Protein AF-A0A2N2I5H5-F1 (afdb_monomer_lite)

Secondary structure (DSSP, 8-state):
----------------PPPP--------TTHHHHHHHHHHHHHHHHHHHHHS----------PPPSEEEE-GGGSTT---SS--EEEESGGGTTS-HHHHSTTHHHHSS---TTSTTSS-BSS-SSSTTBHHHHHH-SS-SSS-HHHHHHHHHHHS------SHHHHB--

Foldseek 3Di:
DDDDDDDDDDDDDDDDDDDDDDDDDDDDPPVVVVVVVVVVVVVVVVVCVVVVPPDPPPPDDDDDDQKDWADPVVDPPDDDPFAIFIDGCVVVVVADPCLQVVCCVPVVDRDDCCPPPHLVDPPDQPDNSPPNCQQCPLVDCRHHLLVVLVVVVVVHDDPRDNDRCVGRPD

Sequence (170 aa):
MRKTYPRDAQTHLYFPRRRMKNRVMGIRSGTFKEEIMNRLRTLALVGLIILGSATIALSETFEIPESVTMSPKQFEGYTPKKGDVTFNHASHMDIACQQCHHTVADTYTLESCMTEGCHDNIKERTEISSVYRTFHTTKDTEKSCVGCHRELKRQGSSDAPLACNSCHVQ

pLDDT: mean 80.85, std 21.12, range [35.03, 98.69]

Radius of gyration: 38.14 Å; chains: 1; bounding box: 73×38×104 Å

Structure (mmCIF, N/CA/C/O backbone):
data_AF-A0A2N2I5H5-F1
#
_entry.id   AF-A0A2N2I5H5-F1
#
loop_
_atom_site.group_PDB
_atom_site.id
_atom_site.type_symbol
_atom_site.label_atom_id
_atom_site.label_alt_id
_atom_site.label_comp_id
_atom_site.la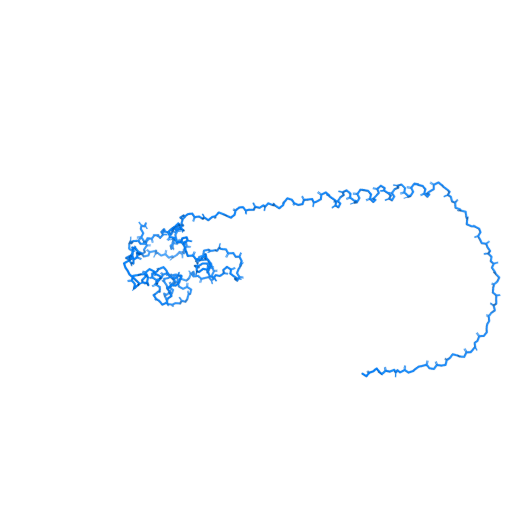bel_asym_id
_atom_site.label_entity_id
_atom_site.label_seq_id
_atom_site.pdbx_PDB_ins_code
_atom_site.Cartn_x
_atom_site.Cartn_y
_atom_site.Cartn_z
_atom_site.occupancy
_atom_site.B_iso_or_equiv
_atom_site.auth_seq_id
_atom_site.auth_comp_id
_atom_site.auth_asym_id
_atom_site.auth_atom_id
_atom_site.pdbx_PDB_model_num
ATOM 1 N N . MET A 1 1 ? 2.449 -18.369 60.328 1.00 42.69 1 MET A N 1
ATOM 2 C CA . MET A 1 1 ? 2.473 -17.965 61.753 1.00 42.69 1 MET A CA 1
ATOM 3 C C . MET A 1 1 ? 1.159 -17.275 62.100 1.00 42.69 1 MET A C 1
ATOM 5 O O . MET A 1 1 ? 0.950 -16.144 61.686 1.00 42.69 1 MET A O 1
ATOM 9 N N . ARG A 1 2 ? 0.243 -17.970 62.790 1.00 42.09 2 ARG A N 1
ATOM 10 C CA . ARG A 1 2 ? -0.981 -17.370 63.346 1.00 42.09 2 ARG A CA 1
ATOM 11 C C . ARG A 1 2 ? -0.616 -16.731 64.685 1.00 42.09 2 ARG A C 1
ATOM 13 O O . ARG A 1 2 ? -0.255 -17.450 65.608 1.00 42.09 2 ARG A O 1
ATOM 20 N N . LYS A 1 3 ? -0.664 -15.401 64.774 1.00 39.41 3 LYS A N 1
ATOM 21 C CA . LYS A 1 3 ? -0.580 -14.680 66.049 1.00 39.41 3 LYS A CA 1
ATOM 22 C C . LYS A 1 3 ? -1.993 -14.515 66.596 1.00 39.41 3 LYS A C 1
ATOM 24 O O . LYS A 1 3 ? -2.774 -13.721 66.088 1.00 39.41 3 LYS A O 1
ATOM 29 N N . THR A 1 4 ? -2.309 -15.309 67.606 1.00 41.69 4 THR A N 1
ATOM 30 C CA . THR A 1 4 ? -3.441 -15.116 68.513 1.00 41.69 4 THR A CA 1
ATOM 31 C C . THR A 1 4 ? -3.069 -14.058 69.550 1.00 41.69 4 THR A C 1
ATOM 33 O O . THR A 1 4 ? -1.964 -14.107 70.089 1.00 41.69 4 THR A O 1
ATOM 36 N N . TYR A 1 5 ? -3.979 -13.129 69.847 1.00 43.75 5 TYR A N 1
ATOM 37 C CA . TYR A 1 5 ? -3.901 -12.263 71.029 1.00 43.75 5 TYR A CA 1
ATOM 38 C C . TYR A 1 5 ? -5.190 -12.411 71.859 1.00 43.75 5 TYR A C 1
ATOM 40 O O . TYR A 1 5 ? -6.255 -12.586 71.258 1.00 43.75 5 TYR A O 1
ATOM 48 N N . PRO A 1 6 ? -5.110 -12.382 73.204 1.00 55.56 6 PRO A N 1
ATOM 49 C CA . PRO A 1 6 ? -6.192 -12.752 74.114 1.00 55.56 6 PRO A CA 1
ATOM 50 C C . PRO A 1 6 ? -6.972 -11.525 74.611 1.00 55.56 6 PRO A C 1
ATOM 52 O O . PRO A 1 6 ? -6.453 -10.411 74.553 1.00 55.56 6 PRO A O 1
ATOM 55 N N . ARG A 1 7 ? -8.196 -11.731 75.124 1.00 47.25 7 ARG A N 1
ATOM 56 C CA . ARG A 1 7 ? -8.886 -10.810 76.051 1.00 47.25 7 ARG A CA 1
ATOM 57 C C . ARG A 1 7 ? -9.876 -11.564 76.946 1.00 47.25 7 ARG A C 1
ATOM 59 O O . ARG A 1 7 ? -10.969 -11.919 76.523 1.00 47.25 7 ARG A O 1
ATOM 66 N N . ASP A 1 8 ? -9.406 -11.882 78.141 1.00 39.44 8 ASP A N 1
ATOM 67 C CA . ASP A 1 8 ? -9.913 -11.486 79.459 1.00 39.44 8 ASP A CA 1
ATOM 68 C C . ASP A 1 8 ? -11.429 -11.356 79.712 1.00 39.44 8 ASP A C 1
ATOM 70 O O . ASP A 1 8 ? -12.133 -10.539 79.124 1.00 39.44 8 ASP A O 1
ATOM 74 N N . ALA A 1 9 ? -11.826 -12.095 80.755 1.00 44.44 9 ALA A N 1
ATOM 75 C CA . ALA A 1 9 ? -12.690 -11.701 81.870 1.00 44.44 9 ALA A CA 1
ATOM 76 C C . ALA A 1 9 ? -14.128 -11.235 81.571 1.00 44.44 9 ALA A C 1
ATOM 78 O O . ALA A 1 9 ? -14.389 -10.083 81.235 1.00 44.44 9 ALA A O 1
ATOM 79 N N . GLN A 1 10 ? -15.091 -12.107 81.888 1.00 44.97 10 GLN A N 1
ATOM 80 C CA . GLN A 1 10 ? -16.473 -11.713 82.158 1.00 44.97 10 GLN A CA 1
ATOM 81 C C . GLN A 1 10 ? -16.865 -12.108 83.581 1.00 44.97 10 GLN A C 1
ATOM 83 O O . GLN A 1 10 ? -16.998 -13.278 83.931 1.00 44.97 10 GLN A O 1
ATOM 88 N N . THR A 1 11 ? -17.018 -11.072 84.398 1.00 45.41 11 THR A N 1
ATOM 89 C CA . THR A 1 11 ? -17.618 -11.065 85.724 1.00 45.41 11 THR A CA 1
ATOM 90 C C . THR A 1 11 ? -19.141 -11.162 85.625 1.00 45.41 11 THR A C 1
ATOM 92 O O . THR A 1 11 ? -19.787 -10.532 84.789 1.00 45.41 11 THR A O 1
ATOM 95 N N . HIS A 1 12 ? -19.712 -11.970 86.517 1.00 46.53 12 HIS A N 1
ATOM 96 C CA . HIS A 1 12 ? -21.143 -12.137 86.736 1.00 46.53 12 HIS A CA 1
ATOM 97 C C . HIS A 1 12 ? -21.807 -10.842 87.218 1.00 46.53 12 HIS A C 1
ATOM 99 O O . HIS A 1 12 ? -21.405 -10.304 88.246 1.00 46.53 12 HIS A O 1
ATOM 105 N N . LEU A 1 13 ? -22.909 -10.439 86.575 1.00 41.09 13 LEU A N 1
ATOM 106 C CA . LEU A 1 13 ? -23.944 -9.620 87.206 1.00 41.09 13 LEU A CA 1
ATOM 107 C C . LEU A 1 13 ? -25.345 -10.147 86.854 1.00 41.09 13 LEU A C 1
ATOM 109 O O . LEU A 1 13 ? -25.740 -10.283 85.699 1.00 41.09 13 LEU A O 1
ATOM 113 N N . TYR A 1 14 ? -26.052 -10.483 87.926 1.00 38.84 14 TYR A N 1
ATOM 114 C CA . TYR A 1 14 ? -27.443 -10.913 88.064 1.00 38.84 14 TYR A CA 1
ATOM 115 C C . TYR A 1 14 ? -28.397 -9.735 87.799 1.00 38.84 14 TYR A C 1
ATOM 117 O O . TYR A 1 14 ? -28.015 -8.641 88.182 1.00 38.84 14 TYR A O 1
ATOM 125 N N . PHE A 1 15 ? -29.603 -9.936 87.227 1.00 35.03 15 PHE A N 1
ATOM 12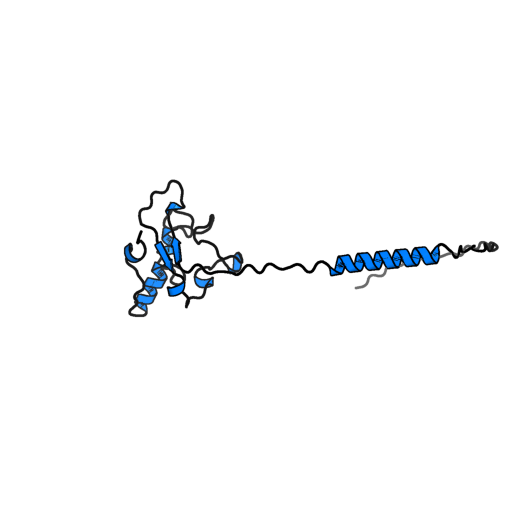6 C CA . PHE A 1 15 ? -30.863 -9.174 87.475 1.00 35.03 15 PHE A CA 1
ATOM 127 C C . PHE A 1 15 ? -32.019 -9.636 86.528 1.00 35.03 15 PHE A C 1
ATOM 129 O O . PHE A 1 15 ? -31.769 -10.396 85.597 1.00 35.03 15 PHE A O 1
ATOM 136 N N . PRO A 1 16 ? -33.311 -9.333 86.802 1.00 42.72 16 PRO A N 1
ATOM 137 C CA . PRO A 1 16 ? -34.334 -10.343 87.094 1.00 42.72 16 PRO A CA 1
ATOM 138 C C . PRO A 1 16 ? -35.348 -10.625 85.962 1.00 42.72 16 PRO A C 1
ATOM 140 O O . PRO A 1 16 ? -35.524 -9.856 85.018 1.00 42.72 16 PRO A O 1
ATOM 143 N N . ARG A 1 17 ? -36.089 -11.734 86.120 1.00 47.19 17 ARG A N 1
ATOM 144 C CA . ARG A 1 17 ? -37.178 -12.199 85.239 1.00 47.19 17 ARG A CA 1
ATOM 145 C C . ARG A 1 17 ? -38.292 -11.149 85.082 1.00 47.19 17 ARG A C 1
ATOM 147 O O . ARG A 1 17 ? -38.982 -10.829 86.048 1.00 47.19 17 ARG A O 1
ATOM 154 N N . ARG A 1 18 ? -38.542 -10.688 83.847 1.00 46.25 18 ARG A N 1
ATOM 155 C CA . ARG A 1 18 ? -39.767 -9.958 83.466 1.00 46.25 18 ARG A CA 1
ATOM 156 C C . ARG A 1 18 ? -40.805 -10.908 82.860 1.00 46.25 18 ARG A C 1
ATOM 158 O O . ARG A 1 18 ? -40.511 -11.728 81.999 1.00 46.25 18 ARG A O 1
ATOM 165 N N . ARG A 1 19 ? -42.030 -10.766 83.361 1.00 45.91 19 ARG A N 1
ATOM 166 C CA . ARG A 1 19 ? -43.254 -11.520 83.061 1.00 45.91 19 ARG A CA 1
ATOM 167 C C . ARG A 1 19 ? -43.707 -11.284 81.609 1.00 45.91 19 ARG A C 1
ATOM 169 O O . ARG A 1 19 ? -43.899 -10.136 81.213 1.00 45.91 19 ARG A O 1
ATOM 176 N N . MET A 1 20 ? -43.903 -12.362 80.846 1.00 40.22 20 MET A N 1
ATOM 177 C CA . MET A 1 20 ? -44.485 -12.344 79.496 1.00 40.22 20 MET A CA 1
ATOM 178 C C . MET A 1 20 ? -45.913 -11.778 79.518 1.00 40.22 20 MET A C 1
ATOM 180 O O . MET A 1 20 ? -46.747 -12.218 80.310 1.00 40.22 20 MET A O 1
ATOM 184 N N . LYS A 1 21 ? -46.210 -10.839 78.613 1.00 46.19 21 LYS A N 1
ATOM 185 C CA . LYS A 1 21 ? -47.578 -10.500 78.201 1.00 46.19 21 LYS A CA 1
ATOM 186 C C . LYS A 1 21 ? -47.760 -10.994 76.766 1.00 46.19 21 LYS A C 1
ATOM 188 O O . LYS A 1 21 ? -47.189 -10.418 75.845 1.00 46.19 21 LYS A O 1
ATOM 193 N N . ASN A 1 22 ? -48.543 -12.056 76.596 1.00 41.47 22 ASN A N 1
ATOM 194 C CA . ASN A 1 22 ? -48.981 -12.540 75.290 1.00 41.47 22 ASN A CA 1
ATOM 195 C C . ASN A 1 22 ? -49.905 -11.497 74.651 1.00 41.47 22 ASN A C 1
ATOM 197 O O . ASN A 1 22 ? -51.006 -11.252 75.144 1.00 41.47 22 ASN A O 1
ATOM 201 N N . ARG A 1 23 ? -49.459 -10.886 73.551 1.00 42.97 23 ARG A N 1
ATOM 202 C CA . ARG A 1 23 ? -50.318 -10.131 72.636 1.00 42.97 23 ARG A CA 1
ATOM 203 C C . ARG A 1 23 ? -50.675 -11.068 71.485 1.00 42.97 23 ARG A C 1
ATOM 205 O O . ARG A 1 23 ? -49.816 -11.420 70.686 1.00 42.97 23 ARG A O 1
ATOM 212 N N . VAL A 1 24 ? -51.932 -11.501 71.452 1.00 47.06 24 VAL A N 1
ATOM 213 C CA . VAL A 1 24 ? -52.492 -12.331 70.380 1.00 47.06 24 VAL A CA 1
ATOM 214 C C . VAL A 1 24 ? -52.525 -11.517 69.085 1.00 47.06 24 VAL A C 1
ATOM 216 O O . VAL A 1 24 ? -53.005 -10.385 69.057 1.00 47.06 24 VAL A O 1
ATOM 219 N N . MET A 1 25 ? -51.961 -12.102 68.032 1.00 41.78 25 MET A N 1
ATOM 220 C CA . MET A 1 25 ? -51.852 -11.560 66.682 1.00 41.78 25 MET A CA 1
ATOM 221 C C . MET A 1 25 ? -53.176 -11.793 65.938 1.00 41.78 25 MET A C 1
ATOM 223 O O . MET A 1 25 ? -53.563 -12.936 65.707 1.00 41.78 25 MET A O 1
ATOM 227 N N . GLY A 1 26 ? -53.882 -10.723 65.567 1.00 41.16 26 GLY A N 1
ATOM 228 C CA . GLY A 1 26 ? -55.042 -10.798 64.676 1.00 41.16 26 GLY A CA 1
ATOM 229 C C . GLY A 1 26 ? -54.589 -10.800 63.218 1.00 41.16 26 GLY A C 1
ATOM 230 O O . GLY A 1 26 ? -54.264 -9.748 62.675 1.00 41.16 26 GLY A O 1
ATOM 231 N N . ILE A 1 27 ? -54.550 -11.974 62.587 1.00 50.50 27 ILE A N 1
ATOM 232 C CA . ILE A 1 27 ? -54.223 -12.136 61.164 1.00 50.50 27 ILE A CA 1
ATOM 233 C C . ILE A 1 27 ? -55.507 -11.912 60.352 1.00 50.50 27 ILE A C 1
ATOM 235 O O . ILE A 1 27 ? -56.441 -12.710 60.416 1.00 50.50 27 ILE A O 1
ATOM 239 N N . ARG A 1 28 ? -55.570 -10.812 59.591 1.00 51.81 28 ARG A N 1
ATOM 240 C CA . ARG A 1 28 ? -56.631 -10.558 58.602 1.00 51.81 28 ARG A CA 1
ATOM 241 C C . ARG A 1 28 ? -56.419 -11.484 57.397 1.00 51.81 28 ARG A C 1
ATOM 243 O O . ARG A 1 28 ? -55.461 -11.334 56.651 1.00 51.81 28 ARG A O 1
ATOM 250 N N . SER A 1 29 ? -57.330 -12.430 57.196 1.00 53.44 29 SER A N 1
ATOM 251 C CA . SER A 1 29 ? -57.270 -13.490 56.175 1.00 53.44 29 SER A CA 1
ATOM 252 C C . SER A 1 29 ? -57.507 -13.030 54.723 1.00 53.44 29 SER A C 1
ATOM 254 O O . SER A 1 29 ? -57.292 -13.815 53.802 1.00 53.44 29 SER A O 1
ATOM 256 N N . GLY A 1 30 ? -57.924 -11.777 54.495 1.00 53.44 30 GLY A N 1
ATOM 257 C CA . GLY A 1 30 ? -58.223 -11.237 53.157 1.00 53.44 30 GLY A CA 1
ATOM 258 C C . GLY A 1 30 ? -57.041 -10.598 52.414 1.00 53.44 30 GLY A C 1
ATOM 259 O O . GLY A 1 30 ? -57.060 -10.529 51.193 1.00 53.44 30 GLY A O 1
ATOM 260 N N . THR A 1 31 ? -55.992 -10.159 53.114 1.00 56.12 31 THR A N 1
ATOM 261 C CA . THR A 1 31 ? -54.864 -9.424 52.503 1.00 56.12 31 THR A CA 1
ATOM 262 C C . THR A 1 31 ? -53.774 -10.347 51.960 1.00 56.12 31 THR A C 1
ATOM 264 O O . THR A 1 31 ? -53.061 -9.986 51.033 1.00 56.12 31 THR A O 1
ATOM 267 N N . PHE A 1 32 ? -53.670 -11.565 52.497 1.00 56.62 32 PHE A N 1
ATOM 268 C CA . PHE A 1 32 ? -52.596 -12.504 52.168 1.00 56.62 32 PHE A CA 1
ATOM 269 C C . PHE A 1 32 ? -52.761 -13.151 50.783 1.00 56.62 32 PHE A C 1
ATOM 271 O O . PHE A 1 32 ? -51.784 -13.315 50.060 1.00 56.62 32 PHE A O 1
ATOM 278 N N . LYS A 1 33 ? -53.997 -13.478 50.373 1.00 59.28 33 LYS A N 1
ATOM 279 C CA . LYS A 1 33 ? -54.273 -14.064 49.046 1.00 59.28 33 LYS A CA 1
ATOM 280 C C . LYS A 1 33 ? -54.058 -13.060 47.908 1.00 59.28 33 LYS A C 1
ATOM 282 O O . LYS A 1 33 ? -53.467 -13.423 46.895 1.00 59.28 33 LYS A O 1
ATOM 287 N N . GLU A 1 34 ? -54.485 -11.813 48.102 1.00 60.34 34 GLU A N 1
ATOM 288 C CA . GLU A 1 34 ? -54.280 -10.714 47.148 1.00 60.34 34 GLU A CA 1
ATOM 289 C C . GLU A 1 34 ? -52.798 -10.349 47.017 1.00 60.34 34 GLU A C 1
ATOM 291 O O . GLU A 1 34 ? -52.295 -10.184 45.909 1.00 60.34 34 GLU A O 1
ATOM 296 N N . GLU A 1 35 ? -52.058 -10.308 48.129 1.00 61.88 35 GLU A N 1
ATOM 297 C CA . GLU A 1 35 ? -50.621 -10.023 48.110 1.00 61.88 35 GLU A CA 1
ATOM 298 C C . GLU A 1 35 ? -49.819 -11.139 47.416 1.00 61.88 35 GLU A C 1
ATOM 300 O O . GLU A 1 35 ? -48.894 -10.856 46.655 1.00 61.88 35 GLU A O 1
ATOM 305 N N . ILE A 1 36 ? -50.210 -12.405 47.601 1.00 69.50 36 ILE A N 1
ATOM 306 C CA . ILE A 1 36 ? -49.608 -13.549 46.900 1.00 69.50 36 ILE A CA 1
ATOM 307 C C . ILE A 1 36 ? -49.928 -13.518 45.401 1.00 69.50 36 ILE A C 1
ATOM 309 O O . ILE A 1 36 ? -49.023 -13.713 44.590 1.00 69.50 36 ILE A O 1
ATOM 313 N N . MET A 1 37 ? -51.177 -13.236 45.010 1.00 68.62 37 MET A N 1
ATOM 314 C CA . MET A 1 37 ? -51.556 -13.115 43.595 1.00 68.62 37 MET A CA 1
ATOM 315 C C . MET A 1 37 ? -50.873 -11.932 42.909 1.00 68.62 37 MET A C 1
ATOM 317 O O . MET A 1 37 ? -50.424 -12.077 41.773 1.00 68.62 37 MET A O 1
ATOM 321 N N . ASN A 1 38 ? -50.730 -10.790 43.587 1.00 68.50 38 ASN A N 1
ATOM 322 C CA . ASN A 1 38 ? -49.989 -9.656 43.044 1.00 68.50 38 ASN A CA 1
ATOM 323 C C . ASN A 1 38 ? -48.506 -9.985 42.896 1.00 68.50 38 ASN A C 1
ATOM 325 O O . ASN A 1 38 ? -47.956 -9.728 41.831 1.00 68.50 38 ASN A O 1
ATOM 329 N N . ARG A 1 39 ? -47.869 -10.624 43.888 1.00 69.88 39 ARG A N 1
ATOM 330 C CA . ARG A 1 39 ? -46.465 -11.064 43.784 1.00 69.88 39 ARG A CA 1
ATOM 331 C C . ARG A 1 39 ? -46.261 -12.086 42.665 1.00 69.88 39 ARG A C 1
ATOM 333 O O . ARG A 1 39 ? -45.308 -11.948 41.909 1.00 69.88 39 ARG A O 1
ATOM 340 N N . LEU A 1 40 ? -47.175 -13.041 42.487 1.00 67.94 40 LEU A N 1
ATOM 341 C CA . LEU A 1 40 ? -47.143 -13.992 41.368 1.00 67.94 40 LEU A CA 1
ATOM 342 C C . LEU A 1 40 ? -47.319 -13.296 40.010 1.00 67.94 40 LEU A C 1
ATOM 344 O O . LEU A 1 40 ? -46.585 -13.607 39.078 1.00 67.94 40 LEU A O 1
ATOM 348 N N . ARG A 1 41 ? -48.218 -12.307 39.902 1.00 72.25 41 ARG A N 1
ATOM 349 C CA . ARG A 1 41 ? -48.375 -11.473 38.694 1.00 72.25 41 ARG A CA 1
ATOM 350 C C . ARG A 1 41 ? -47.146 -10.609 38.416 1.00 72.25 41 ARG A C 1
ATOM 352 O O . ARG A 1 41 ? -46.741 -10.499 37.264 1.00 72.25 41 ARG A O 1
ATOM 359 N N . THR A 1 42 ? -46.528 -10.036 39.450 1.00 68.19 42 THR A N 1
ATOM 360 C CA . THR A 1 42 ? -45.307 -9.227 39.289 1.00 68.19 42 THR A CA 1
ATOM 361 C C . THR A 1 42 ? -44.131 -10.105 38.863 1.00 68.19 42 THR A C 1
ATOM 363 O O . THR A 1 42 ? -43.397 -9.733 37.958 1.00 68.19 42 THR A O 1
ATOM 366 N N . LEU A 1 43 ? -43.986 -11.299 39.446 1.00 68.12 43 LEU A N 1
ATOM 367 C CA . LEU A 1 43 ? -42.952 -12.268 39.067 1.00 68.12 43 LEU A CA 1
ATOM 368 C C . LEU A 1 43 ? -43.163 -12.820 37.649 1.00 68.12 43 LEU A C 1
ATOM 370 O O . LEU A 1 43 ? -42.193 -12.970 36.914 1.00 68.12 43 LEU A O 1
ATOM 374 N N . ALA A 1 44 ? -44.411 -13.063 37.236 1.00 67.31 44 ALA A N 1
ATOM 375 C CA . ALA A 1 44 ? -44.735 -13.490 35.875 1.00 67.31 44 ALA A CA 1
ATOM 376 C C . ALA A 1 44 ? -44.453 -12.392 34.831 1.00 67.31 44 ALA A C 1
ATOM 378 O O . ALA A 1 44 ? -43.897 -12.686 33.776 1.00 67.31 44 ALA A O 1
ATOM 379 N N . LEU A 1 45 ? -44.773 -11.126 35.133 1.00 62.34 45 LEU A N 1
ATOM 380 C CA . LEU A 1 45 ? -44.477 -9.980 34.260 1.00 62.34 45 LEU A CA 1
ATOM 381 C C . LEU A 1 45 ? -42.972 -9.700 34.161 1.00 62.34 45 LEU A C 1
ATOM 383 O O . LEU A 1 45 ? -42.467 -9.470 33.068 1.00 62.34 45 LEU A O 1
ATOM 387 N N . VAL A 1 46 ? -42.237 -9.779 35.275 1.00 64.44 46 VAL A N 1
ATOM 388 C CA . VAL A 1 46 ? -40.770 -9.654 35.280 1.00 64.44 46 VAL A CA 1
ATOM 389 C C . VAL A 1 46 ? -40.120 -10.826 34.534 1.00 64.44 46 VAL A C 1
ATOM 391 O O . VAL A 1 46 ? -39.194 -10.610 33.761 1.00 64.44 46 VAL A O 1
ATOM 394 N N . GLY A 1 47 ? -40.644 -12.048 34.675 1.00 60.84 47 GLY A 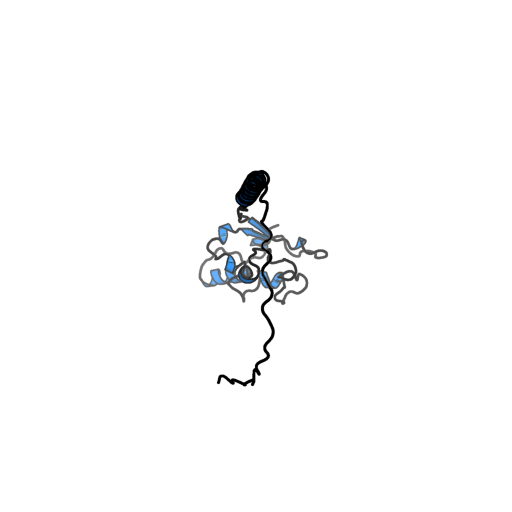N 1
ATOM 395 C CA . GLY A 1 47 ? -40.194 -13.212 33.908 1.00 60.84 47 GLY A CA 1
ATOM 396 C C . GLY A 1 47 ? -40.385 -13.048 32.395 1.00 60.84 47 GLY A C 1
ATOM 397 O O . GLY A 1 47 ? -39.468 -13.332 31.633 1.00 60.84 47 GLY A O 1
ATOM 398 N N . LEU A 1 48 ? -41.529 -12.518 31.950 1.00 59.41 48 LEU A N 1
ATOM 399 C CA . LEU A 1 48 ? -41.796 -12.240 30.530 1.00 59.41 48 LEU A CA 1
ATOM 400 C C . LEU A 1 48 ? -40.921 -11.115 29.953 1.00 59.41 48 LEU A C 1
ATOM 402 O O . LEU A 1 48 ? -40.544 -11.180 28.786 1.00 59.41 48 LEU A O 1
ATOM 406 N N . ILE A 1 49 ? -40.560 -10.116 30.762 1.00 60.28 49 ILE A N 1
ATOM 407 C CA . ILE A 1 49 ? -39.642 -9.038 30.359 1.00 60.28 49 ILE A CA 1
ATOM 408 C C . ILE A 1 49 ? -38.197 -9.554 30.248 1.00 60.28 49 ILE A C 1
ATOM 410 O O . ILE A 1 49 ? -37.469 -9.131 29.355 1.00 60.28 49 ILE A O 1
ATOM 414 N N . ILE A 1 50 ? -37.791 -10.509 31.094 1.00 59.16 50 ILE A N 1
ATOM 415 C CA . ILE A 1 50 ? -36.445 -11.109 31.064 1.00 59.16 50 ILE A CA 1
ATOM 416 C C . ILE A 1 50 ? -36.292 -12.135 29.923 1.00 59.16 50 ILE A C 1
ATOM 418 O O . ILE A 1 50 ? -35.200 -12.277 29.381 1.00 59.16 50 ILE A O 1
ATOM 422 N N . LEU A 1 51 ? -37.364 -12.824 29.510 1.00 57.69 51 LEU A N 1
ATOM 423 C CA . LEU A 1 51 ? -37.331 -13.759 28.370 1.00 57.69 51 LEU A CA 1
ATOM 424 C C . LEU A 1 51 ? -37.523 -13.095 26.990 1.00 57.69 51 LEU A C 1
ATOM 426 O O . LEU A 1 51 ? -37.315 -13.753 25.973 1.00 57.69 51 LEU A O 1
ATOM 430 N N . GLY A 1 52 ? -37.927 -11.822 26.931 1.00 54.38 52 GLY A N 1
ATOM 431 C CA . GLY A 1 52 ? -38.284 -11.133 25.683 1.00 54.38 52 GLY A CA 1
ATOM 432 C C . GLY A 1 52 ? -37.120 -10.496 24.915 1.00 54.38 52 GLY A C 1
ATOM 433 O O . GLY A 1 52 ? -37.289 -10.123 23.756 1.00 54.38 52 GLY A O 1
ATOM 434 N N . SER A 1 53 ? -35.935 -10.367 25.509 1.00 60.91 53 SER A N 1
ATOM 435 C CA . SER A 1 53 ? -34.769 -9.775 24.844 1.00 60.91 53 SER A CA 1
ATOM 436 C C . SER A 1 53 ? -33.914 -10.837 24.147 1.00 60.91 53 SER A C 1
ATOM 438 O O . SER A 1 53 ? -32.762 -11.058 24.514 1.00 60.91 53 SER A O 1
ATOM 440 N N . ALA A 1 54 ? -34.468 -11.512 23.137 1.00 61.22 54 ALA A N 1
ATOM 441 C CA . ALA A 1 54 ? -33.642 -12.202 22.151 1.00 61.22 54 ALA A CA 1
ATOM 442 C C . ALA A 1 54 ? -33.061 -11.126 21.224 1.00 61.22 54 ALA A C 1
ATOM 444 O O . ALA A 1 54 ? -33.725 -10.646 20.307 1.00 61.22 54 ALA A O 1
ATOM 445 N N . THR A 1 55 ? -31.846 -10.670 21.523 1.00 63.53 55 THR A N 1
ATOM 446 C CA . THR A 1 55 ? -31.126 -9.722 20.672 1.00 63.53 55 THR A CA 1
ATOM 447 C C . THR A 1 55 ? -30.856 -10.378 19.327 1.00 63.53 55 THR A C 1
ATOM 449 O O . THR A 1 55 ? -30.124 -11.365 19.251 1.00 63.53 55 THR A O 1
ATOM 452 N N . ILE A 1 56 ? -31.443 -9.827 18.268 1.00 64.38 56 ILE A N 1
ATOM 453 C CA . ILE A 1 56 ? -31.081 -10.161 16.895 1.00 64.38 56 ILE A CA 1
ATOM 454 C C . ILE A 1 56 ? -29.677 -9.592 16.691 1.00 64.38 56 ILE A C 1
ATOM 456 O O . ILE A 1 56 ? -29.506 -8.385 16.534 1.00 64.38 56 ILE A O 1
ATOM 460 N N . ALA A 1 57 ? -28.663 -10.451 16.775 1.00 64.88 57 ALA A N 1
ATOM 461 C CA . ALA A 1 57 ? -27.334 -10.111 16.303 1.00 64.88 57 ALA A CA 1
ATOM 462 C C . ALA A 1 57 ? -27.437 -9.935 14.784 1.00 64.88 57 ALA A C 1
ATOM 464 O O . ALA A 1 57 ? -27.647 -10.903 14.053 1.00 64.88 57 ALA A O 1
ATOM 465 N N . LEU A 1 58 ? -27.363 -8.689 14.319 1.00 63.62 58 LEU A N 1
ATOM 466 C CA . LEU A 1 58 ? -27.139 -8.394 12.912 1.00 63.62 58 LEU A CA 1
ATOM 467 C C . LEU A 1 58 ? -25.742 -8.922 12.578 1.00 63.62 58 LEU A C 1
ATOM 469 O O . LEU A 1 58 ? -24.741 -8.378 13.035 1.00 63.62 58 LEU A O 1
ATOM 473 N N . SER A 1 59 ? -25.676 -10.033 11.849 1.00 59.84 59 SER A N 1
ATOM 474 C CA . SER A 1 59 ? -24.435 -10.492 11.239 1.00 59.84 59 SER A CA 1
ATOM 475 C C . SER A 1 59 ? -24.152 -9.589 10.043 1.00 59.84 59 SER A C 1
ATOM 477 O O . SER A 1 59 ? -24.776 -9.747 8.993 1.00 59.84 59 SER A O 1
ATOM 479 N N . GLU A 1 60 ? -23.249 -8.626 10.201 1.00 70.62 60 GLU A N 1
ATOM 480 C CA . GLU A 1 60 ? -22.670 -7.936 9.053 1.00 70.62 60 GLU A CA 1
ATOM 481 C C . GLU A 1 60 ? -21.860 -8.965 8.255 1.00 70.62 60 GLU A C 1
ATOM 483 O O . GLU A 1 60 ? -20.947 -9.610 8.775 1.00 70.62 60 GLU A O 1
ATOM 488 N N . THR A 1 61 ? -22.248 -9.199 7.004 1.00 74.50 61 THR A N 1
ATOM 489 C CA . THR A 1 61 ? -21.481 -10.041 6.090 1.00 74.50 61 THR A CA 1
ATOM 490 C C . THR A 1 61 ? -20.242 -9.269 5.663 1.00 74.50 61 THR A C 1
ATOM 492 O O . THR A 1 61 ? -20.344 -8.219 5.036 1.00 74.50 61 THR A O 1
ATOM 495 N N . PHE A 1 62 ? -19.068 -9.781 6.023 1.00 82.50 62 PHE A N 1
ATOM 496 C CA . PHE A 1 62 ? -17.792 -9.228 5.587 1.00 82.50 62 PHE A CA 1
ATOM 497 C C . PHE A 1 62 ? -17.580 -9.532 4.096 1.00 82.50 62 PHE A C 1
ATOM 499 O O . PHE A 1 62 ? -17.405 -10.691 3.716 1.00 82.50 62 PHE A O 1
ATOM 506 N N . GLU A 1 63 ? -17.612 -8.496 3.257 1.00 90.31 63 GLU A N 1
ATOM 507 C CA . GLU A 1 63 ? -17.355 -8.591 1.818 1.00 90.31 63 GLU A CA 1
ATOM 508 C C . GLU A 1 63 ? -15.943 -8.087 1.490 1.00 90.31 63 GLU A C 1
ATOM 510 O O . GLU A 1 63 ? -15.560 -6.979 1.868 1.00 90.31 63 GLU A O 1
ATOM 515 N N . ILE A 1 64 ? -15.161 -8.898 0.769 1.00 93.75 64 ILE A N 1
ATOM 516 C CA . ILE A 1 64 ? -13.828 -8.510 0.293 1.00 93.75 64 ILE A CA 1
ATOM 517 C C . ILE A 1 64 ? -13.999 -7.790 -1.050 1.00 93.75 64 ILE A C 1
ATOM 519 O O . ILE A 1 64 ? -14.512 -8.402 -1.991 1.00 93.75 64 ILE A O 1
ATOM 523 N N . PRO A 1 65 ? -13.559 -6.527 -1.190 1.00 94.75 65 PRO A N 1
ATOM 524 C CA . PRO A 1 65 ? -13.652 -5.830 -2.465 1.00 94.75 65 PRO A CA 1
ATOM 525 C C . PRO A 1 65 ? -12.733 -6.503 -3.486 1.00 94.75 65 PRO A C 1
ATOM 527 O O . PRO A 1 65 ? -11.537 -6.625 -3.248 1.00 94.75 65 PRO A O 1
ATOM 530 N N . GLU A 1 66 ? -13.248 -6.916 -4.642 1.00 92.00 66 GLU A N 1
ATOM 531 C CA . GLU A 1 66 ? -12.416 -7.576 -5.658 1.00 92.00 66 GLU A CA 1
ATOM 532 C C . GLU A 1 66 ? -11.284 -6.660 -6.143 1.00 92.00 66 GLU A C 1
ATOM 534 O O . GLU A 1 66 ? -10.117 -7.058 -6.141 1.00 92.00 66 GLU A O 1
ATOM 539 N N . SER A 1 67 ? -11.627 -5.417 -6.488 1.00 94.50 67 SER A N 1
ATOM 540 C CA . SER A 1 67 ? -10.695 -4.392 -6.953 1.00 94.50 67 SER A CA 1
ATOM 541 C C . SER A 1 67 ? -10.730 -3.160 -6.052 1.00 94.50 67 SER A C 1
ATOM 543 O O . SER A 1 67 ? -11.805 -2.665 -5.713 1.00 94.50 67 SER A O 1
ATOM 545 N N . VAL A 1 68 ? -9.562 -2.612 -5.730 1.00 96.31 68 VAL A N 1
ATOM 546 C CA . VAL A 1 68 ? -9.387 -1.389 -4.944 1.00 96.31 68 VAL A CA 1
ATOM 547 C C . VAL A 1 68 ? -8.541 -0.406 -5.742 1.00 96.31 68 VAL A C 1
ATOM 549 O O . VAL A 1 68 ? -7.442 -0.735 -6.184 1.00 96.31 68 VAL A O 1
ATOM 552 N N . THR A 1 69 ? -9.029 0.823 -5.914 1.00 96.81 69 THR A N 1
ATOM 553 C CA . THR A 1 69 ? -8.232 1.904 -6.513 1.00 96.81 69 THR A CA 1
ATOM 554 C C . THR A 1 69 ? -7.514 2.678 -5.413 1.00 96.81 69 THR A C 1
ATOM 556 O O . THR A 1 69 ? -8.136 3.361 -4.604 1.00 96.81 69 THR A O 1
ATOM 559 N N . MET A 1 70 ? -6.190 2.578 -5.388 1.00 96.75 70 MET A N 1
ATOM 560 C CA . MET A 1 70 ? -5.309 3.297 -4.476 1.00 96.75 70 MET A CA 1
ATOM 561 C C . MET A 1 70 ? -4.849 4.592 -5.145 1.00 96.75 70 MET A C 1
ATOM 563 O O . MET A 1 70 ? -4.100 4.567 -6.126 1.00 96.75 70 MET A O 1
ATOM 567 N N . SER A 1 71 ? -5.291 5.732 -4.610 1.00 96.19 71 SER A N 1
ATOM 568 C CA . SER A 1 71 ? -5.009 7.044 -5.195 1.00 96.19 71 SER A CA 1
ATOM 569 C C . SER A 1 71 ? -4.208 7.946 -4.253 1.00 96.19 71 SER A C 1
ATOM 571 O O . SER A 1 71 ? -4.611 8.138 -3.103 1.00 96.19 71 SER A O 1
ATOM 573 N N . PRO A 1 72 ? -3.125 8.594 -4.724 1.00 95.19 72 PRO A N 1
ATOM 574 C CA . PRO A 1 72 ? -2.462 9.654 -3.967 1.00 95.19 72 PRO A CA 1
ATOM 575 C C . PRO A 1 72 ? -3.289 10.950 -3.905 1.00 95.19 72 PRO A C 1
ATOM 577 O O . PRO A 1 72 ? -2.902 11.875 -3.198 1.00 95.19 72 PRO A O 1
ATOM 580 N N . LYS A 1 73 ? -4.417 11.041 -4.628 1.00 94.75 73 LYS A N 1
ATOM 581 C CA . LYS A 1 73 ? -5.321 12.203 -4.589 1.00 94.75 73 LYS A CA 1
ATOM 582 C C . LYS A 1 73 ? -6.035 12.375 -3.244 1.00 94.75 73 LYS A C 1
ATOM 584 O O . LYS A 1 73 ? -6.613 13.428 -3.016 1.00 94.75 73 LYS A O 1
ATOM 589 N N . GLN A 1 74 ? -5.976 11.377 -2.359 1.00 95.06 74 GLN A N 1
ATOM 590 C CA . GLN A 1 74 ? -6.490 11.490 -0.989 1.00 95.06 74 GLN A CA 1
ATOM 591 C C . GLN A 1 74 ? -5.710 12.502 -0.132 1.00 95.06 74 GLN A C 1
ATOM 593 O O . GLN A 1 74 ? -6.236 12.995 0.859 1.00 95.06 74 GLN A O 1
ATOM 598 N N . PHE A 1 75 ? -4.463 12.821 -0.500 1.00 95.81 75 PHE A N 1
ATOM 599 C CA . PHE A 1 75 ? -3.636 13.766 0.244 1.00 95.81 75 PHE A CA 1
ATOM 600 C C . PHE A 1 75 ? -3.873 15.194 -0.256 1.00 95.81 75 PHE A C 1
ATOM 602 O O . PHE A 1 75 ? -3.435 15.566 -1.349 1.00 95.81 75 PHE A O 1
ATOM 609 N N . GLU A 1 76 ? -4.546 16.012 0.552 1.00 93.94 76 GLU A N 1
ATOM 610 C CA . GLU A 1 76 ? -4.798 17.415 0.219 1.00 93.94 76 GLU A CA 1
ATOM 611 C C . GLU A 1 76 ? -3.493 18.206 0.029 1.00 93.94 76 GLU A C 1
ATOM 613 O O . GLU A 1 76 ? -2.494 18.010 0.724 1.00 93.94 76 GLU A O 1
ATOM 618 N N . GLY A 1 77 ? -3.485 19.118 -0.947 1.00 92.75 77 GLY A N 1
ATOM 619 C CA . GLY A 1 77 ? -2.316 19.950 -1.253 1.00 92.75 77 GLY A CA 1
ATOM 620 C C . GLY A 1 77 ? -1.139 19.203 -1.895 1.00 92.75 77 GLY A C 1
ATOM 621 O O . GLY A 1 77 ? -0.086 19.803 -2.115 1.00 92.75 77 GLY A O 1
ATOM 622 N N . TYR A 1 78 ? -1.296 17.920 -2.232 1.00 94.06 78 TYR A N 1
ATOM 623 C CA . TYR A 1 78 ? -0.310 17.147 -2.979 1.00 94.06 78 TYR A CA 1
ATOM 624 C C . TYR A 1 78 ? -0.669 17.078 -4.470 1.00 94.06 78 TYR A C 1
ATOM 626 O O . TYR A 1 78 ? -1.815 16.853 -4.842 1.00 94.06 78 TYR A O 1
ATOM 634 N N . THR A 1 79 ? 0.328 17.244 -5.347 1.00 95.25 79 THR A N 1
ATOM 635 C CA . THR A 1 79 ? 0.181 17.006 -6.793 1.00 95.25 79 THR A CA 1
ATOM 636 C C . THR A 1 79 ? 0.791 15.645 -7.153 1.00 95.25 79 THR A C 1
ATOM 638 O O . THR A 1 79 ? 2.018 15.500 -7.085 1.00 95.25 79 THR A O 1
ATOM 641 N N . PRO A 1 80 ? -0.023 14.645 -7.543 1.00 94.44 80 PRO A N 1
ATOM 642 C CA . PRO A 1 80 ? 0.462 13.318 -7.905 1.00 94.44 80 PRO A CA 1
ATOM 643 C C . PRO A 1 80 ? 1.475 13.321 -9.050 1.00 94.44 80 PRO A C 1
ATOM 645 O O . PRO A 1 80 ? 1.254 13.916 -10.101 1.00 94.44 80 PRO A O 1
ATOM 648 N N . LYS A 1 81 ? 2.584 12.594 -8.867 1.00 92.88 81 LYS A N 1
ATOM 649 C CA . LYS A 1 81 ? 3.592 12.364 -9.924 1.00 92.88 81 LYS A CA 1
ATOM 650 C C . LYS A 1 81 ? 3.296 11.142 -10.798 1.00 92.88 81 LYS A C 1
ATOM 652 O O . LYS A 1 81 ? 3.952 10.942 -11.821 1.00 92.88 81 LYS A O 1
ATOM 657 N N . LYS A 1 82 ? 2.382 10.285 -10.352 1.00 95.25 82 LYS A N 1
ATOM 658 C CA . LYS A 1 82 ? 1.972 9.047 -11.011 1.00 95.25 82 LYS A CA 1
ATOM 659 C C . LYS A 1 82 ? 0.465 8.879 -10.886 1.00 95.25 82 LYS A C 1
ATOM 661 O O . LYS A 1 82 ? -0.134 9.432 -9.965 1.00 95.25 82 LYS A O 1
ATOM 666 N N . GLY A 1 83 ? -0.081 8.122 -11.830 1.00 95.06 83 GLY A N 1
ATOM 667 C CA . GLY A 1 83 ? -1.478 7.734 -11.860 1.00 95.06 83 GLY A CA 1
ATOM 668 C C . GLY A 1 83 ? -1.890 6.837 -10.700 1.00 95.06 83 GLY A C 1
ATOM 669 O O . GLY A 1 83 ? -1.040 6.359 -9.935 1.00 95.06 83 GLY A O 1
ATOM 670 N N . ASP A 1 84 ? -3.191 6.595 -10.594 1.00 97.31 84 ASP A N 1
ATOM 671 C CA . ASP A 1 84 ? -3.730 5.698 -9.571 1.00 97.31 84 ASP A CA 1
ATOM 672 C C . ASP A 1 84 ? -3.303 4.247 -9.833 1.00 97.31 84 ASP A C 1
ATOM 674 O O . ASP A 1 84 ? -2.982 3.857 -10.963 1.00 97.31 84 ASP A O 1
ATOM 678 N N . VAL A 1 85 ? -3.292 3.449 -8.766 1.00 97.75 85 VAL A N 1
ATOM 679 C CA . VAL A 1 85 ? -2.989 2.017 -8.822 1.00 97.75 85 VAL A CA 1
ATOM 680 C C . VAL A 1 85 ? -4.264 1.232 -8.573 1.00 97.75 85 VAL A C 1
ATOM 682 O O . VAL A 1 85 ? -4.934 1.446 -7.568 1.00 97.75 85 VAL A O 1
ATOM 685 N N . THR A 1 86 ? -4.583 0.292 -9.455 1.00 97.06 86 THR A N 1
ATOM 686 C CA . THR A 1 86 ? -5.656 -0.678 -9.215 1.00 97.06 86 THR A CA 1
ATOM 687 C C . THR A 1 86 ? -5.055 -1.950 -8.629 1.00 97.06 86 THR A C 1
ATOM 689 O O . THR A 1 86 ? -4.256 -2.624 -9.276 1.00 97.06 86 THR A O 1
ATOM 692 N N . PHE A 1 87 ? -5.436 -2.274 -7.399 1.00 97.19 87 PHE A N 1
ATOM 693 C CA . PHE A 1 87 ? -5.096 -3.517 -6.719 1.00 97.19 87 PHE A CA 1
ATOM 694 C C . PHE A 1 87 ? -6.260 -4.504 -6.838 1.00 97.19 87 PHE A C 1
ATOM 696 O O . PHE A 1 87 ? -7.401 -4.121 -6.604 1.00 97.19 87 PHE A O 1
ATOM 703 N N . ASN A 1 88 ? -5.986 -5.766 -7.173 1.00 96.88 88 ASN A N 1
ATOM 704 C CA . ASN A 1 88 ? -7.006 -6.814 -7.267 1.00 96.88 88 ASN A CA 1
ATOM 705 C C . ASN A 1 88 ? -6.708 -7.922 -6.252 1.00 96.88 88 ASN A C 1
ATOM 707 O O . ASN A 1 88 ? -5.633 -8.521 -6.298 1.00 96.88 88 ASN A O 1
ATOM 711 N N . HIS A 1 89 ? -7.653 -8.237 -5.366 1.00 97.38 89 HIS A N 1
ATOM 712 C CA . HIS A 1 89 ? -7.489 -9.314 -4.384 1.00 97.38 89 HIS A CA 1
ATOM 713 C C . HIS A 1 89 ? -7.447 -10.693 -5.047 1.00 97.38 89 HIS A C 1
ATOM 715 O O . HIS A 1 89 ? -6.723 -11.567 -4.582 1.00 97.38 89 HIS A O 1
ATOM 721 N N . ALA A 1 90 ? -8.159 -10.883 -6.163 1.00 96.44 90 ALA A N 1
ATOM 722 C CA . ALA A 1 90 ? -8.213 -12.162 -6.871 1.00 96.44 90 ALA A CA 1
ATOM 723 C C . ALA A 1 90 ? -6.818 -12.687 -7.265 1.00 96.44 90 ALA A C 1
ATOM 725 O O . ALA A 1 90 ? -6.542 -13.871 -7.107 1.00 96.44 90 ALA A O 1
ATOM 726 N N . SER A 1 91 ? -5.907 -11.810 -7.706 1.00 96.31 91 SER A N 1
ATOM 727 C CA . SER A 1 91 ? -4.537 -12.195 -8.080 1.00 96.31 91 SER A CA 1
ATOM 728 C C . SER A 1 91 ? -3.592 -12.402 -6.889 1.00 96.31 91 SER A C 1
ATOM 730 O O . SER A 1 91 ? -2.441 -12.774 -7.092 1.00 96.31 91 SER A O 1
ATOM 732 N N . HIS A 1 92 ? -4.048 -12.124 -5.666 1.00 97.50 92 HIS A N 1
ATOM 733 C CA . HIS A 1 92 ? -3.261 -12.217 -4.433 1.00 97.50 92 HIS A CA 1
ATOM 734 C C . HIS A 1 92 ? -3.906 -13.153 -3.400 1.00 97.50 92 HIS A C 1
ATOM 736 O O . HIS A 1 92 ? -3.450 -13.209 -2.265 1.00 97.50 92 HIS A O 1
ATOM 742 N N . MET A 1 93 ? -4.957 -13.889 -3.778 1.00 96.50 93 MET A N 1
ATOM 743 C CA . MET A 1 93 ? -5.777 -14.680 -2.853 1.00 96.50 93 MET A CA 1
ATOM 744 C C . MET A 1 93 ? -5.017 -15.847 -2.202 1.00 96.50 93 MET A C 1
ATOM 746 O O . MET A 1 93 ? -5.376 -16.290 -1.116 1.00 96.50 93 MET A O 1
ATOM 750 N N . ASP A 1 94 ? -3.941 -16.315 -2.838 1.00 96.88 94 ASP A N 1
ATOM 751 C CA . ASP A 1 94 ? -3.064 -17.355 -2.287 1.00 96.88 94 ASP A CA 1
ATOM 752 C C . ASP A 1 94 ? -2.117 -16.827 -1.189 1.00 96.88 94 ASP A C 1
ATOM 754 O O . ASP A 1 94 ? -1.391 -17.598 -0.559 1.00 96.88 94 ASP A O 1
ATOM 758 N N . ILE A 1 95 ? -2.103 -15.512 -0.948 1.00 97.62 95 ILE A N 1
ATOM 759 C CA . ILE A 1 95 ? -1.325 -14.867 0.110 1.00 97.62 95 ILE A CA 1
ATOM 760 C C . ILE A 1 95 ? -2.218 -14.712 1.342 1.00 97.62 95 ILE A C 1
ATOM 762 O O . ILE A 1 95 ? -3.347 -14.232 1.257 1.00 97.62 95 ILE A O 1
ATOM 766 N N . ALA A 1 96 ? -1.699 -15.077 2.516 1.00 97.38 96 ALA A N 1
ATOM 767 C CA . ALA A 1 96 ? -2.425 -14.909 3.770 1.00 97.38 96 ALA A CA 1
ATOM 768 C C . ALA A 1 96 ? -2.816 -13.433 3.988 1.00 97.38 96 ALA A C 1
ATOM 770 O O . ALA A 1 96 ? -1.964 -12.547 3.901 1.00 97.38 96 ALA A O 1
ATOM 771 N N . CYS A 1 97 ? -4.084 -13.158 4.314 1.00 96.44 97 CYS A N 1
ATOM 772 C CA . CYS A 1 97 ? -4.622 -11.794 4.414 1.00 96.44 97 CYS A CA 1
ATOM 773 C C . CYS A 1 97 ? -3.787 -10.895 5.340 1.00 96.44 97 CYS A C 1
ATOM 775 O O . CYS A 1 97 ? -3.479 -9.748 5.013 1.00 96.44 97 CYS A O 1
ATOM 777 N N . GLN A 1 98 ? -3.377 -11.446 6.485 1.00 96.56 98 GLN A N 1
ATOM 778 C CA . GLN A 1 98 ? -2.576 -10.771 7.503 1.00 96.56 98 GLN A CA 1
ATOM 779 C C . GLN A 1 98 ? -1.113 -10.551 7.099 1.00 96.56 98 GLN A C 1
ATOM 781 O O . GLN A 1 98 ? -0.398 -9.840 7.793 1.00 96.56 98 GLN A O 1
ATOM 786 N N . GLN A 1 99 ? -0.641 -11.141 5.999 1.00 97.94 99 GLN A N 1
ATOM 787 C CA . GLN A 1 99 ? 0.691 -10.837 5.482 1.00 97.94 99 GLN A CA 1
ATOM 788 C C . GLN A 1 99 ? 0.736 -9.404 4.937 1.00 97.94 99 GLN A C 1
ATOM 790 O O . GLN A 1 99 ? 1.675 -8.666 5.227 1.00 97.94 99 GLN A O 1
ATOM 795 N N . CYS A 1 100 ? -0.303 -8.985 4.205 1.00 98.25 100 CYS A N 1
ATOM 796 C CA . CYS A 1 100 ? -0.447 -7.609 3.725 1.00 98.25 100 CYS A CA 1
ATOM 797 C C . CYS A 1 100 ? -1.108 -6.714 4.779 1.00 98.25 100 CYS A C 1
ATOM 799 O O . CYS A 1 100 ? -0.572 -5.659 5.116 1.00 98.25 100 CYS A O 1
ATOM 801 N N . HIS A 1 101 ? -2.229 -7.153 5.357 1.00 97.62 101 HIS A N 1
ATOM 802 C CA . HIS A 1 101 ? -2.898 -6.454 6.455 1.00 97.62 101 HIS A CA 1
ATOM 803 C C . HIS A 1 101 ? -2.265 -6.809 7.805 1.00 97.62 101 HIS A C 1
ATOM 805 O O . HIS A 1 101 ? -2.874 -7.409 8.690 1.00 97.62 101 HIS A O 1
ATOM 811 N N . HIS A 1 102 ? -0.998 -6.443 7.949 1.00 97.25 102 HIS A N 1
ATOM 812 C CA . HIS A 1 102 ? -0.134 -6.889 9.039 1.00 97.25 102 HIS A CA 1
ATOM 813 C C . HIS A 1 102 ? -0.465 -6.299 10.417 1.00 97.25 102 HIS A C 1
ATOM 815 O O . HIS A 1 102 ? 0.122 -6.724 11.407 1.00 97.25 102 HIS A O 1
ATOM 821 N N . THR A 1 103 ? -1.381 -5.333 10.498 1.00 96.75 103 THR A N 1
ATOM 822 C CA . THR A 1 103 ? -1.827 -4.708 11.754 1.00 96.75 103 THR A CA 1
ATOM 823 C C . THR A 1 103 ? -3.122 -5.306 12.297 1.00 96.75 103 THR A C 1
ATOM 825 O O . THR A 1 103 ? -3.549 -4.930 13.382 1.00 96.75 103 THR A O 1
ATOM 828 N N . VAL A 1 104 ? -3.741 -6.267 11.597 1.00 94.94 104 VAL A N 1
ATOM 829 C CA . VAL A 1 104 ? -5.018 -6.878 12.021 1.00 94.94 104 VAL A CA 1
ATOM 830 C C . VAL A 1 104 ? -4.917 -7.519 13.402 1.00 94.94 104 VAL A C 1
ATOM 832 O O . VAL A 1 104 ? -5.883 -7.504 14.154 1.00 94.94 104 VAL A O 1
ATOM 835 N N . ALA A 1 105 ? -3.754 -8.065 13.764 1.00 90.81 105 ALA A N 1
ATOM 836 C CA . ALA A 1 105 ? -3.543 -8.629 15.096 1.00 90.81 105 ALA A CA 1
ATOM 837 C C . ALA A 1 105 ? -3.593 -7.565 16.211 1.00 90.81 105 ALA A C 1
ATOM 839 O O . ALA A 1 105 ? -3.952 -7.887 17.343 1.00 90.81 105 ALA A O 1
ATOM 840 N N . ASP A 1 106 ? -3.258 -6.316 15.883 1.00 90.75 106 ASP A N 1
ATOM 841 C CA . ASP A 1 106 ? -3.204 -5.201 16.826 1.00 90.75 106 ASP A CA 1
ATOM 842 C C . ASP A 1 106 ? -4.539 -4.446 16.879 1.00 90.75 106 ASP A C 1
ATOM 844 O O . ASP A 1 106 ? -4.997 -4.065 17.956 1.00 90.75 106 ASP A O 1
ATOM 848 N N . THR A 1 107 ? -5.178 -4.239 15.723 1.00 91.94 107 THR A N 1
ATOM 849 C CA . THR A 1 107 ? -6.389 -3.411 15.598 1.00 91.94 107 THR A CA 1
ATOM 850 C C . THR A 1 107 ? -7.679 -4.219 15.537 1.00 91.94 107 THR A C 1
ATOM 852 O O . THR A 1 107 ? -8.749 -3.666 15.770 1.00 91.94 107 THR A O 1
ATOM 855 N N . TYR A 1 108 ? -7.603 -5.520 15.233 1.00 91.81 108 TYR A N 1
ATOM 856 C CA . TYR A 1 108 ? -8.750 -6.379 14.912 1.00 91.81 108 TYR A CA 1
ATOM 857 C C . TYR A 1 108 ? -9.599 -5.863 13.733 1.00 91.81 108 TYR A C 1
ATOM 859 O O . TYR A 1 108 ? -10.735 -6.300 13.545 1.00 91.81 108 TYR A O 1
ATOM 867 N N . THR A 1 109 ? -9.044 -4.963 12.914 1.00 92.38 109 THR A N 1
ATOM 868 C CA . THR A 1 109 ? -9.707 -4.332 11.764 1.00 92.38 109 THR A CA 1
ATOM 869 C C . THR A 1 109 ? -8.850 -4.434 10.503 1.00 92.38 109 THR A C 1
ATOM 871 O O . THR A 1 109 ? -7.620 -4.455 10.557 1.00 92.38 109 THR A O 1
ATOM 874 N N . LEU A 1 110 ? -9.513 -4.504 9.344 1.00 94.25 110 LEU A N 1
ATOM 875 C CA . LEU A 1 110 ? -8.887 -4.419 8.024 1.00 94.25 110 LEU A CA 1
ATOM 876 C C . LEU A 1 110 ? -9.086 -3.005 7.480 1.00 94.25 110 LEU A C 1
ATOM 878 O O . LEU A 1 110 ? -10.193 -2.633 7.099 1.00 94.25 110 LEU A O 1
ATOM 882 N N . GLU A 1 111 ? -8.013 -2.220 7.454 1.00 94.94 111 GLU A N 1
ATOM 883 C CA . GLU A 1 111 ? -8.051 -0.806 7.071 1.00 94.94 111 GLU A CA 1
ATOM 884 C C . GLU A 1 111 ? -7.127 -0.506 5.885 1.00 94.94 111 GLU A C 1
ATOM 886 O O . GLU A 1 111 ? -6.296 -1.327 5.481 1.00 94.94 111 GLU A O 1
ATOM 891 N N . SER A 1 112 ? -7.284 0.691 5.314 1.00 97.00 112 SER A N 1
ATOM 892 C CA . SER A 1 112 ? -6.381 1.211 4.288 1.00 97.00 112 SER A CA 1
ATOM 893 C C . SER A 1 112 ? -4.956 1.313 4.830 1.00 97.00 112 SER A C 1
ATOM 895 O O . SER A 1 112 ? -4.726 1.781 5.941 1.00 97.00 112 SER A O 1
ATOM 897 N N . CYS A 1 113 ? -3.966 0.974 4.004 1.00 97.94 113 CYS A N 1
ATOM 898 C CA . CYS A 1 113 ? -2.558 1.163 4.358 1.00 97.94 113 CYS A CA 1
ATOM 899 C C . CYS A 1 113 ? -2.221 2.641 4.639 1.00 97.94 113 CYS A C 1
ATOM 901 O O . CYS A 1 113 ? -1.279 2.937 5.370 1.00 97.94 113 CYS A O 1
ATOM 903 N N . MET A 1 114 ? -2.965 3.557 4.007 1.00 97.69 114 MET A N 1
ATOM 904 C CA . MET A 1 114 ? -2.750 5.007 4.036 1.00 97.69 114 MET A CA 1
ATOM 905 C C . MET A 1 114 ? -3.694 5.729 5.013 1.00 97.69 114 MET A C 1
ATOM 907 O O . MET A 1 114 ? -3.880 6.935 4.888 1.00 97.69 114 MET A O 1
ATOM 911 N N . THR A 1 115 ? -4.309 5.009 5.960 1.00 96.25 115 THR A N 1
ATOM 912 C CA . THR A 1 115 ? -5.039 5.628 7.079 1.00 96.25 115 THR A CA 1
ATOM 913 C C . THR A 1 115 ? -4.111 6.552 7.879 1.00 96.25 115 THR A C 1
ATOM 915 O O . THR A 1 115 ? -2.900 6.319 7.950 1.00 96.25 115 THR A O 1
ATOM 918 N N . GLU A 1 116 ? -4.677 7.604 8.475 1.00 96.19 116 GLU A N 1
ATOM 919 C CA . GLU A 1 116 ? -3.947 8.550 9.324 1.00 96.19 116 GLU A CA 1
ATOM 920 C C . GLU A 1 116 ? -3.139 7.824 10.416 1.00 96.19 116 GLU A C 1
ATOM 922 O O . GLU A 1 116 ? -3.653 6.954 11.118 1.00 96.19 116 GLU A O 1
ATOM 927 N N . GLY A 1 117 ? -1.857 8.172 10.545 1.00 95.81 117 GLY A N 1
ATOM 928 C CA . GLY A 1 117 ? -0.927 7.545 11.487 1.00 95.81 117 GLY A CA 1
ATOM 929 C C . GLY A 1 117 ? -0.285 6.238 11.001 1.00 95.81 117 GLY A C 1
ATOM 930 O O . GLY A 1 117 ? 0.531 5.667 11.728 1.00 95.81 117 GLY A O 1
ATOM 931 N N . CYS A 1 118 ? -0.608 5.763 9.793 1.00 97.12 118 CYS A N 1
ATOM 932 C CA . CYS A 1 118 ? -0.017 4.564 9.190 1.00 97.12 118 CYS A CA 1
ATOM 933 C C . CYS A 1 118 ? 1.030 4.923 8.118 1.00 97.12 118 CYS A C 1
ATOM 935 O O . CYS A 1 118 ? 2.101 5.455 8.422 1.00 97.12 118 CYS A O 1
ATOM 937 N N . HIS A 1 119 ? 0.758 4.596 6.850 1.00 97.94 119 HIS A N 1
ATOM 938 C CA . HIS A 1 119 ? 1.611 4.945 5.714 1.00 97.94 119 HIS A CA 1
ATOM 939 C C . HIS A 1 119 ? 1.049 6.152 4.959 1.00 97.94 119 HIS A C 1
ATOM 941 O O . HIS A 1 119 ? 0.824 6.097 3.752 1.00 97.94 119 HIS A O 1
ATOM 947 N N . ASP A 1 120 ? 0.788 7.230 5.689 1.00 97.81 120 ASP A N 1
ATOM 948 C CA . ASP A 1 120 ? 0.136 8.461 5.235 1.00 97.81 120 ASP A CA 1
ATOM 949 C C . ASP A 1 120 ? 1.124 9.609 4.943 1.00 97.81 120 ASP A C 1
ATOM 951 O O . ASP A 1 120 ? 0.734 10.700 4.518 1.00 97.81 120 ASP A O 1
ATOM 955 N N . ASN A 1 121 ? 2.431 9.387 5.116 1.00 97.62 121 ASN A N 1
ATOM 956 C CA . ASN A 1 121 ? 3.426 10.417 4.857 1.00 97.62 121 ASN A CA 1
ATOM 957 C C . ASN A 1 121 ? 3.734 10.507 3.356 1.00 97.62 121 ASN A C 1
ATOM 959 O O . ASN A 1 121 ? 4.509 9.727 2.798 1.00 97.62 121 ASN A O 1
ATOM 963 N N . ILE A 1 122 ? 3.129 11.493 2.692 1.00 96.50 122 ILE A N 1
ATOM 964 C CA . ILE A 1 122 ? 3.339 11.752 1.260 1.00 96.50 122 ILE A CA 1
ATOM 965 C C . ILE A 1 122 ? 4.552 12.657 0.966 1.00 96.50 122 ILE A C 1
ATOM 967 O O . ILE A 1 122 ? 4.978 12.779 -0.187 1.00 96.50 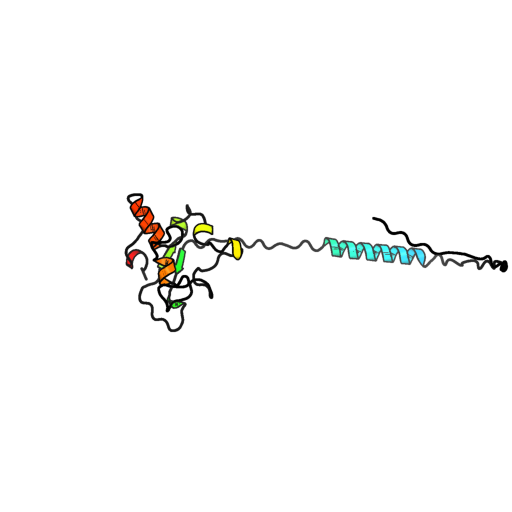122 ILE A O 1
ATOM 971 N N . LYS A 1 123 ? 5.113 13.314 1.991 1.00 93.38 123 LYS A N 1
ATOM 972 C CA . LYS A 1 123 ? 6.202 14.296 1.849 1.00 93.38 123 LYS A CA 1
ATOM 973 C C . LYS A 1 123 ? 7.569 13.622 1.911 1.00 93.38 123 LYS A C 1
ATOM 975 O O . LYS A 1 123 ? 8.382 13.795 1.002 1.00 93.38 123 LYS A O 1
ATOM 980 N N . GLU A 1 124 ? 7.796 12.832 2.957 1.00 95.06 124 GLU A N 1
ATOM 981 C CA . GLU A 1 124 ? 9.033 12.080 3.136 1.00 95.06 124 GLU A CA 1
ATOM 982 C C . GLU A 1 124 ? 9.013 10.790 2.329 1.00 95.06 124 GLU A C 1
ATOM 984 O O . GLU A 1 124 ? 7.975 10.164 2.135 1.00 95.06 124 GLU A O 1
ATOM 989 N N . ARG A 1 125 ? 10.185 10.373 1.842 1.00 96.12 125 ARG A N 1
ATOM 990 C CA . ARG A 1 125 ? 10.292 9.207 0.949 1.00 96.12 125 ARG A CA 1
ATOM 991 C C . ARG A 1 125 ? 10.953 8.000 1.590 1.00 96.12 125 ARG A C 1
ATOM 993 O O . ARG A 1 125 ? 10.765 6.902 1.077 1.00 96.12 125 ARG A O 1
ATOM 1000 N N . THR A 1 126 ? 11.699 8.186 2.673 1.00 95.44 126 THR A N 1
ATOM 1001 C CA . THR A 1 126 ? 12.555 7.160 3.291 1.00 95.44 126 THR A CA 1
ATOM 1002 C C . THR A 1 126 ? 12.031 6.628 4.616 1.00 95.44 126 THR A C 1
ATOM 1004 O O . THR A 1 126 ? 12.464 5.557 5.038 1.00 95.44 126 THR A O 1
ATOM 1007 N N . GLU A 1 127 ? 11.105 7.339 5.251 1.00 97.00 127 GLU A N 1
ATOM 1008 C CA . GLU A 1 127 ? 10.514 6.937 6.527 1.00 97.00 127 GLU A CA 1
ATOM 1009 C C . GLU A 1 127 ? 9.612 5.710 6.389 1.00 97.00 127 GLU A C 1
ATOM 1011 O O . GLU A 1 127 ? 9.125 5.395 5.305 1.00 97.00 127 GLU A O 1
ATOM 1016 N N . ILE A 1 128 ? 9.361 5.002 7.490 1.00 97.19 128 ILE A N 1
ATOM 1017 C CA . ILE A 1 128 ? 8.459 3.838 7.477 1.00 97.19 128 ILE A CA 1
ATOM 1018 C C . ILE A 1 128 ? 7.021 4.250 7.128 1.00 97.19 128 ILE A C 1
ATOM 1020 O O . ILE A 1 128 ? 6.346 3.513 6.413 1.00 97.19 128 ILE A O 1
ATOM 1024 N N . SER A 1 129 ? 6.581 5.440 7.542 1.00 97.94 129 SER A N 1
ATOM 1025 C CA . SER A 1 129 ? 5.270 6.000 7.187 1.00 97.94 129 SER A CA 1
ATOM 1026 C C . SER A 1 129 ? 5.190 6.534 5.749 1.00 97.94 129 SER A C 1
ATOM 1028 O O . SER A 1 129 ? 4.122 6.939 5.304 1.00 97.94 129 SER A O 1
ATOM 1030 N N . SER A 1 130 ? 6.297 6.541 4.995 1.00 98.31 130 SER A N 1
ATOM 1031 C CA . SER A 1 130 ? 6.317 7.030 3.612 1.00 98.31 130 SER A CA 1
ATOM 1032 C C . SER A 1 130 ? 5.488 6.145 2.690 1.00 98.31 130 SER A C 1
ATOM 1034 O O . SER A 1 130 ? 5.847 4.987 2.458 1.00 98.31 130 SER A O 1
ATOM 1036 N N . VAL A 1 131 ? 4.491 6.741 2.031 1.00 98.19 131 VAL A N 1
ATOM 1037 C CA . VAL A 1 131 ? 3.723 6.118 0.936 1.00 98.19 131 VAL A CA 1
ATOM 1038 C C . VAL A 1 131 ? 4.672 5.509 -0.101 1.00 98.19 131 VAL A C 1
ATOM 1040 O O . VAL A 1 131 ? 4.496 4.383 -0.564 1.00 98.19 131 VAL A O 1
ATOM 1043 N N . TYR A 1 132 ? 5.738 6.234 -0.457 1.00 98.25 132 TYR A N 1
ATOM 1044 C CA . TYR A 1 132 ? 6.679 5.761 -1.466 1.00 98.25 132 TYR A CA 1
ATOM 1045 C C . TYR A 1 132 ? 7.461 4.534 -0.991 1.00 98.25 132 TYR A C 1
ATOM 1047 O O . TYR A 1 132 ? 7.553 3.552 -1.729 1.00 98.25 132 TYR A O 1
ATOM 1055 N N . ARG A 1 133 ? 8.029 4.566 0.221 1.00 98.44 133 ARG A N 1
ATOM 1056 C CA . ARG A 1 133 ? 8.854 3.459 0.723 1.00 98.44 133 ARG A CA 1
ATOM 1057 C C . ARG A 1 133 ? 8.018 2.2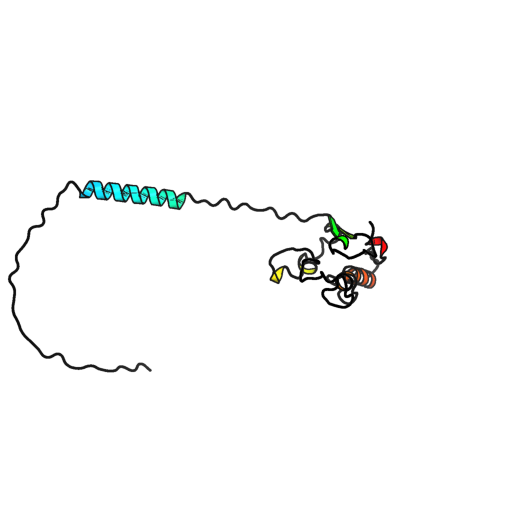06 0.911 1.00 98.44 133 ARG A C 1
ATOM 1059 O O . ARG A 1 133 ? 8.476 1.144 0.502 1.00 98.44 133 ARG A O 1
ATOM 1066 N N . THR A 1 134 ? 6.833 2.331 1.500 1.00 98.50 134 THR A N 1
ATOM 1067 C CA . THR A 1 134 ? 5.953 1.203 1.821 1.00 98.50 134 THR A CA 1
ATOM 1068 C C . THR A 1 134 ? 5.683 0.334 0.598 1.00 98.50 134 THR A C 1
ATOM 1070 O O . THR A 1 134 ? 5.940 -0.869 0.622 1.00 98.50 134 THR A O 1
ATOM 1073 N N . PHE A 1 135 ? 5.288 0.939 -0.523 1.00 98.56 135 PHE A N 1
ATOM 1074 C CA . PHE A 1 135 ? 4.907 0.180 -1.718 1.00 98.56 135 PHE A CA 1
ATOM 1075 C C . PHE A 1 135 ? 6.081 -0.201 -2.640 1.00 98.56 135 PHE A C 1
ATOM 1077 O O . PHE A 1 135 ? 5.943 -1.115 -3.453 1.00 98.56 135 PHE A O 1
ATOM 1084 N N . HIS A 1 136 ? 7.242 0.461 -2.520 1.00 98.56 136 HIS A N 1
ATOM 1085 C CA . HIS A 1 136 ? 8.352 0.299 -3.476 1.00 98.56 136 HIS A CA 1
ATOM 1086 C C . HIS A 1 136 ? 9.642 -0.289 -2.891 1.00 98.56 136 HIS A C 1
ATOM 1088 O O . HIS A 1 136 ? 10.591 -0.542 -3.638 1.00 98.56 136 HIS A O 1
ATOM 1094 N N . THR A 1 137 ? 9.738 -0.470 -1.575 1.00 98.50 137 THR A N 1
ATOM 1095 C CA . THR A 1 137 ? 10.951 -1.020 -0.967 1.00 98.50 137 THR A CA 1
ATOM 1096 C C . THR A 1 137 ? 11.188 -2.460 -1.418 1.00 98.50 137 THR A C 1
ATOM 1098 O O . THR A 1 137 ? 10.322 -3.317 -1.327 1.00 98.50 137 THR A O 1
ATOM 1101 N N . THR A 1 138 ? 12.406 -2.765 -1.860 1.00 98.19 138 THR A N 1
ATOM 1102 C CA . THR A 1 138 ? 12.823 -4.143 -2.174 1.00 98.19 138 THR A CA 1
ATOM 1103 C C . THR A 1 138 ? 13.429 -4.871 -0.978 1.00 98.19 138 THR A C 1
ATOM 1105 O O . THR A 1 138 ? 13.877 -6.007 -1.114 1.00 98.19 138 THR A O 1
ATOM 1108 N N . LYS A 1 139 ? 13.473 -4.206 0.185 1.00 98.12 139 LYS A N 1
ATOM 1109 C CA . LYS A 1 139 ? 13.961 -4.779 1.447 1.00 98.12 139 LYS A CA 1
ATOM 1110 C C . LYS A 1 139 ? 12.905 -5.614 2.170 1.00 98.12 139 LYS A C 1
ATOM 1112 O O . LYS A 1 139 ? 13.272 -6.407 3.024 1.00 98.12 139 LYS A O 1
ATOM 1117 N N . ASP A 1 140 ? 11.629 -5.400 1.861 1.00 98.44 140 ASP A N 1
ATOM 1118 C CA . ASP A 1 140 ? 10.508 -6.172 2.394 1.00 98.44 140 ASP A CA 1
ATOM 1119 C C . ASP A 1 140 ? 9.887 -6.948 1.234 1.00 98.44 140 ASP A C 1
ATOM 1121 O O . ASP A 1 140 ? 9.437 -6.343 0.264 1.00 98.44 140 ASP A O 1
ATOM 1125 N N . THR A 1 141 ? 9.913 -8.274 1.306 1.00 98.38 141 THR A N 1
ATOM 1126 C CA . THR A 1 141 ? 9.425 -9.163 0.243 1.00 98.38 141 THR A CA 1
ATOM 1127 C C . THR A 1 141 ? 8.051 -9.755 0.541 1.00 98.38 141 THR A C 1
ATOM 1129 O O . THR A 1 141 ? 7.540 -10.518 -0.272 1.00 98.38 141 THR A O 1
ATOM 1132 N N . GLU A 1 142 ? 7.455 -9.424 1.686 1.00 97.94 142 GLU A N 1
ATOM 1133 C CA . GLU A 1 142 ? 6.194 -10.010 2.146 1.00 97.94 142 GLU A CA 1
ATOM 1134 C C . GLU A 1 142 ? 5.000 -9.114 1.822 1.00 97.94 142 GLU A C 1
ATOM 1136 O O . GLU A 1 142 ? 3.967 -9.614 1.381 1.00 97.94 142 GLU A O 1
ATOM 1141 N N . LYS A 1 143 ? 5.146 -7.798 2.023 1.00 98.19 143 LYS A N 1
ATOM 1142 C CA . LYS A 1 143 ? 4.033 -6.831 1.947 1.00 98.19 143 LYS A CA 1
ATOM 1143 C C . LYS A 1 143 ? 4.315 -5.584 1.119 1.00 98.19 143 LYS A C 1
ATOM 1145 O O . LYS A 1 143 ? 3.392 -4.830 0.822 1.00 98.19 143 LYS A O 1
ATOM 1150 N N . SER A 1 144 ? 5.563 -5.358 0.705 1.00 98.56 144 SER A N 1
ATOM 1151 C CA . SER A 1 144 ? 5.844 -4.323 -0.293 1.00 98.56 144 SER A CA 1
ATOM 1152 C C . SER A 1 144 ? 5.515 -4.828 -1.695 1.00 98.56 144 SER A C 1
ATOM 1154 O O . SER A 1 144 ? 5.987 -5.897 -2.085 1.00 98.56 144 SER A O 1
ATOM 1156 N N . CYS A 1 145 ? 4.768 -4.044 -2.478 1.00 98.44 145 CYS A N 1
ATOM 1157 C CA . CYS A 1 145 ? 4.330 -4.428 -3.823 1.00 98.44 145 CYS A CA 1
ATOM 1158 C C . CYS A 1 145 ? 5.530 -4.780 -4.714 1.00 98.44 145 CYS A C 1
ATOM 1160 O O . CYS A 1 145 ? 5.664 -5.899 -5.205 1.00 98.44 145 CYS A O 1
ATOM 1162 N N . VAL A 1 146 ? 6.462 -3.833 -4.870 1.00 98.44 146 VAL A N 1
ATOM 1163 C CA . VAL A 1 146 ? 7.655 -4.041 -5.705 1.00 98.44 146 VAL A CA 1
ATOM 1164 C C . VAL A 1 146 ? 8.595 -5.063 -5.075 1.00 98.44 146 VAL A C 1
ATOM 1166 O O . VAL A 1 146 ? 9.246 -5.813 -5.799 1.00 98.44 146 VAL A O 1
ATOM 1169 N N . GLY A 1 147 ? 8.683 -5.112 -3.745 1.00 98.56 147 GLY A N 1
ATOM 1170 C CA . GLY A 1 147 ? 9.563 -6.046 -3.055 1.00 98.56 147 GLY A CA 1
ATOM 1171 C C . GLY A 1 147 ? 9.176 -7.504 -3.277 1.00 98.56 147 GLY A C 1
ATOM 1172 O O . GLY A 1 147 ? 10.021 -8.285 -3.719 1.00 98.56 147 GLY A O 1
ATOM 1173 N N . CYS A 1 148 ? 7.902 -7.848 -3.076 1.00 98.69 148 CYS A N 1
ATOM 1174 C CA . CYS A 1 148 ? 7.384 -9.185 -3.353 1.00 98.69 148 CYS A CA 1
ATOM 1175 C C . CYS A 1 148 ? 7.503 -9.533 -4.846 1.00 98.69 148 CYS A C 1
ATOM 1177 O O . CYS A 1 148 ? 8.100 -10.546 -5.207 1.00 98.69 148 CYS A O 1
ATOM 1179 N N . HIS A 1 149 ? 7.061 -8.642 -5.743 1.00 98.50 149 HIS A N 1
ATOM 1180 C CA . HIS A 1 149 ? 7.154 -8.873 -7.191 1.00 98.50 149 HIS A CA 1
ATOM 1181 C C . HIS A 1 149 ? 8.599 -9.089 -7.661 1.00 98.50 149 HIS A C 1
ATOM 1183 O O . HIS A 1 149 ? 8.874 -9.898 -8.552 1.00 98.50 149 HIS A O 1
ATOM 1189 N N . ARG A 1 150 ? 9.555 -8.367 -7.065 1.00 98.19 150 ARG A N 1
ATOM 1190 C CA . ARG A 1 150 ? 10.977 -8.496 -7.390 1.00 98.19 150 ARG A CA 1
ATOM 1191 C C . ARG A 1 150 ? 11.533 -9.836 -6.939 1.00 98.19 150 ARG A C 1
ATOM 1193 O O . ARG A 1 150 ? 12.410 -10.360 -7.631 1.00 98.19 150 ARG A O 1
ATOM 1200 N N . GLU A 1 151 ? 11.057 -10.330 -5.804 1.00 98.12 151 GLU A N 1
ATOM 1201 C CA . GLU A 1 151 ? 11.444 -11.608 -5.225 1.00 98.12 151 GLU A CA 1
ATOM 1202 C C . GLU A 1 151 ? 10.894 -12.786 -6.033 1.00 98.12 151 GLU A C 1
ATOM 1204 O O . GLU A 1 151 ? 11.663 -13.679 -6.382 1.00 98.12 151 GLU A O 1
ATOM 1209 N N . LEU A 1 152 ? 9.640 -12.720 -6.491 1.00 97.56 152 LEU A N 1
ATOM 1210 C CA . LEU A 1 152 ? 9.082 -13.716 -7.416 1.00 97.56 152 LEU A CA 1
ATOM 1211 C C . LEU A 1 152 ? 9.944 -13.873 -8.679 1.00 97.56 152 LEU A C 1
ATOM 1213 O O . LEU A 1 152 ? 10.226 -14.988 -9.109 1.00 97.56 152 LEU A O 1
ATOM 1217 N N . LYS A 1 153 ? 10.462 -12.765 -9.230 1.00 96.25 153 LYS A N 1
ATOM 1218 C CA . LYS A 1 153 ? 11.398 -12.814 -10.369 1.00 96.25 153 LYS A CA 1
ATOM 1219 C C . LYS A 1 153 ? 12.777 -13.394 -10.038 1.00 96.25 153 LYS A C 1
ATOM 1221 O O . LYS A 1 153 ? 13.512 -13.751 -10.954 1.00 96.25 153 LYS A O 1
ATOM 1226 N N . ARG A 1 154 ? 13.190 -13.429 -8.765 1.00 96.12 154 ARG A N 1
ATOM 1227 C CA . ARG A 1 154 ? 14.423 -14.128 -8.352 1.00 96.12 154 ARG A CA 1
ATOM 1228 C C . ARG A 1 154 ? 14.204 -15.634 -8.252 1.00 96.12 154 ARG A C 1
ATOM 1230 O O . ARG A 1 154 ? 15.139 -16.383 -8.507 1.00 96.12 154 ARG A O 1
ATOM 1237 N N . GLN A 1 155 ? 12.989 -16.052 -7.908 1.00 96.06 155 GLN A N 1
ATOM 1238 C CA . GLN A 1 155 ? 12.604 -17.457 -7.774 1.00 96.06 155 GLN A CA 1
ATOM 1239 C C . GLN A 1 155 ? 12.310 -18.121 -9.128 1.00 96.06 155 GLN A C 1
ATOM 1241 O O . GLN A 1 155 ? 12.405 -19.340 -9.246 1.00 96.06 155 GLN A O 1
ATOM 1246 N N . GLY A 1 156 ? 12.009 -17.336 -10.166 1.00 94.50 156 GLY A N 1
ATOM 1247 C CA . GLY A 1 156 ? 11.846 -17.826 -11.532 1.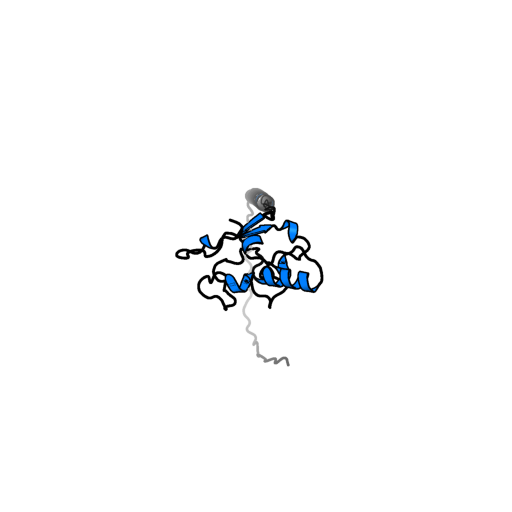00 94.50 156 GLY A CA 1
ATOM 1248 C C . GLY A 1 156 ? 11.181 -16.809 -12.456 1.00 94.50 156 GLY A C 1
ATOM 1249 O O . GLY A 1 156 ? 11.116 -15.615 -12.162 1.00 94.50 156 GLY A O 1
ATOM 1250 N N . SER A 1 157 ? 10.672 -17.286 -13.593 1.00 89.19 157 SER A N 1
ATOM 1251 C CA . SER A 1 157 ? 9.823 -16.474 -14.468 1.00 89.19 157 SER A CA 1
ATOM 1252 C C . SER A 1 157 ? 8.529 -16.111 -13.742 1.00 89.19 157 SER A C 1
ATOM 1254 O O . SER A 1 157 ? 7.811 -16.988 -13.273 1.00 89.19 157 SER A O 1
ATOM 1256 N N . SER A 1 158 ? 8.233 -14.816 -13.656 1.00 94.81 158 SER A N 1
ATOM 1257 C CA . SER A 1 158 ? 7.019 -14.299 -13.027 1.00 94.81 158 SER A CA 1
ATOM 1258 C C . SER A 1 158 ? 6.501 -13.093 -13.800 1.00 94.81 158 SER A C 1
ATOM 1260 O O . SER A 1 158 ? 7.280 -12.189 -14.129 1.00 94.81 158 SER A O 1
ATOM 1262 N N . ASP A 1 159 ? 5.189 -13.050 -14.022 1.00 95.94 159 ASP A N 1
ATOM 1263 C CA . ASP A 1 159 ? 4.482 -11.937 -14.668 1.00 95.94 159 ASP A CA 1
ATOM 1264 C C . ASP A 1 159 ? 4.185 -10.776 -13.709 1.00 95.94 159 ASP A C 1
ATOM 1266 O O . ASP A 1 159 ? 3.641 -9.751 -14.117 1.00 95.94 159 ASP A O 1
ATOM 1270 N N . ALA A 1 160 ? 4.607 -10.887 -12.444 1.00 97.06 160 ALA A N 1
ATOM 1271 C CA . ALA A 1 160 ? 4.449 -9.830 -11.459 1.00 97.06 160 ALA A CA 1
ATOM 1272 C C . ALA A 1 160 ? 5.086 -8.512 -11.966 1.00 97.06 160 ALA A C 1
ATOM 1274 O O . ALA A 1 160 ? 6.277 -8.496 -12.340 1.00 97.06 160 ALA A O 1
ATOM 1275 N N . PRO A 1 161 ? 4.321 -7.405 -12.034 1.00 96.94 161 PRO A N 1
ATOM 1276 C CA . PRO A 1 161 ? 4.777 -6.176 -12.667 1.00 96.94 161 PRO A CA 1
ATOM 1277 C C . PRO A 1 161 ? 5.835 -5.461 -11.824 1.00 96.94 161 PRO A C 1
ATOM 1279 O O . PRO A 1 161 ? 5.686 -5.281 -10.619 1.00 96.94 161 PRO A O 1
ATOM 1282 N N . LEU A 1 162 ? 6.902 -4.999 -12.481 1.00 97.00 162 LEU A N 1
ATOM 1283 C CA . LEU A 1 162 ? 7.911 -4.109 -11.883 1.00 97.00 162 LEU A CA 1
ATOM 1284 C C . LEU A 1 162 ? 7.987 -2.743 -12.572 1.00 97.00 162 LEU A C 1
ATOM 1286 O O . LEU A 1 162 ? 8.564 -1.806 -12.024 1.00 97.00 162 LEU A O 1
ATOM 1290 N N . ALA A 1 163 ? 7.449 -2.627 -13.786 1.00 96.81 163 ALA A N 1
ATOM 1291 C CA . ALA A 1 163 ? 7.448 -1.372 -14.516 1.00 96.81 163 ALA A CA 1
ATOM 1292 C C . ALA A 1 163 ? 6.414 -0.416 -13.913 1.00 96.81 163 ALA A C 1
ATOM 1294 O O . ALA A 1 163 ? 5.279 -0.810 -13.649 1.00 96.81 163 ALA A O 1
ATOM 1295 N N . CYS A 1 164 ? 6.784 0.858 -13.751 1.00 97.06 164 CYS A N 1
ATOM 1296 C CA . CYS A 1 164 ? 5.929 1.850 -13.097 1.00 97.06 164 CYS A CA 1
ATOM 1297 C C . CYS A 1 164 ? 4.526 1.908 -13.716 1.00 97.06 164 CYS A C 1
ATOM 1299 O O . CYS A 1 164 ? 3.537 1.915 -12.997 1.00 97.06 164 CYS A O 1
ATOM 1301 N N . ASN A 1 165 ? 4.438 1.917 -15.047 1.00 95.56 165 ASN A N 1
ATOM 1302 C CA . ASN A 1 165 ? 3.172 2.087 -15.764 1.00 95.56 165 ASN A CA 1
ATOM 1303 C C . ASN A 1 165 ? 2.356 0.785 -15.878 1.00 95.56 165 ASN A C 1
ATOM 1305 O O . ASN A 1 165 ? 1.267 0.805 -16.432 1.00 95.56 165 ASN A O 1
ATOM 1309 N N . SER A 1 166 ? 2.872 -0.341 -15.375 1.00 95.25 166 SER A N 1
ATOM 1310 C CA . SER A 1 166 ? 2.088 -1.573 -15.233 1.00 95.25 166 SER A CA 1
ATOM 1311 C C . SER A 1 166 ? 1.254 -1.573 -13.951 1.00 95.25 166 SER A C 1
ATOM 1313 O O . SER A 1 166 ? 0.251 -2.271 -13.893 1.00 95.25 166 SER A O 1
ATOM 1315 N N . CYS A 1 167 ? 1.656 -0.789 -12.944 1.00 96.94 167 CYS A N 1
ATOM 1316 C CA . CYS A 1 167 ? 0.874 -0.577 -11.723 1.00 96.94 167 CYS A CA 1
ATOM 1317 C C . CYS A 1 167 ? 0.128 0.767 -11.754 1.00 96.94 167 CYS A C 1
ATOM 1319 O O . CYS A 1 167 ? -1.027 0.834 -11.356 1.00 96.94 167 CYS A O 1
ATOM 1321 N N . HIS A 1 168 ? 0.779 1.832 -12.234 1.00 96.44 168 HIS A N 1
ATOM 1322 C CA . HIS A 1 168 ? 0.205 3.176 -12.352 1.00 96.44 168 HIS A CA 1
ATOM 1323 C C . HIS A 1 168 ? -0.447 3.359 -13.723 1.00 96.44 168 HIS A C 1
ATOM 1325 O O . HIS A 1 168 ? 0.236 3.730 -14.681 1.00 96.44 168 HIS A O 1
ATOM 1331 N N . VAL A 1 169 ? -1.745 3.076 -13.811 1.00 80.75 169 VAL A N 1
ATOM 1332 C CA . VAL A 1 169 ? -2.459 2.894 -15.089 1.00 80.75 169 VAL A CA 1
ATOM 1333 C C . VAL A 1 169 ? -3.501 3.974 -15.404 1.00 80.75 169 VAL A C 1
ATOM 1335 O O . VAL A 1 169 ? -3.971 4.015 -16.538 1.00 80.75 169 VAL A O 1
ATOM 1338 N N . GLN A 1 170 ? -3.839 4.850 -14.450 1.00 60.41 170 GLN A N 1
ATOM 1339 C CA . GLN A 1 170 ? -4.903 5.862 -14.594 1.00 60.41 170 GLN A CA 1
ATOM 1340 C C . GLN A 1 170 ? -4.379 7.293 -14.514 1.00 60.41 170 GLN A C 1
ATOM 1342 O O . GLN A 1 170 ? -3.836 7.647 -13.443 1.00 60.41 170 GLN A O 1
#